Protein 4FLB (pdb70)

Secondary structure (DSSP, 8-state):
-HHHHHHHHHHHHHH--SSHHHHHHHHHHHHHTGGGHHHHHHHHHHHHHHS-HHHHHHHHHHHHHHHHHTTTTT-THHHHHHHTTHHHHHHTT-STTTHHHHHHHHHHHHHHTSS-HHHHHHHHHHHTS--

GO terms:
  GO:0097550 transcription preinitiation complex (C, IDA)
  GO:0005654 nucleoplasm (C, TAS)

Radius of gyration: 13.76 Å; Cα contacts (8 Å, |Δi|>4): 138; chains: 1; bounding box: 31×38×29 Å

Structure (mmCIF, N/CA/C/O backbone):
data_4FLB
#
_entry.id   4FLB
#
_cell.length_a   40.339
_cell.length_b   40.339
_cell.length_c   145.750
_cell.angle_alpha   90.000
_cell.angle_beta   90.000
_cell.angle_gamma   90.000
#
_symmetry.space_group_name_H-M   'P 43 21 2'
#
loop_
_entity.id
_entity.type
_entity.pdbx_description
1 polymer 'Regulation of nuclear pre-mRNA domain-containing protein 2'
2 non-polymer 'SULFATE ION'
3 non-polymer 'PRASEODYMIUM ION'
4 non-polymer 'UNKNOWN ATOM OR ION'
5 water water
#
loop_
_atom_site.group_PDB
_atom_site.id
_atom_site.type_symbol
_atom_site.label_atom_id
_atom_site.label_alt_id
_atom_site.label_comp_id
_atom_site.label_asym_id
_atom_site.label_entity_id
_atom_site.label_seq_id
_atom_site.pdbx_PDB_ins_code
_atom_site.Cartn_x
_atom_site.Cartn_y
_atom_site.Cartn_z
_atom_site.occupancy
_atom_site.B_iso_or_equiv
_atom_site.auth_seq_id
_atom_site.auth_comp_id
_atom_site.auth_asym_id
_atom_site.auth_atom_id
_atom_site.pdbx_PDB_model_num
ATOM 1 N N . SER A 1 2 ? 15.336 12.215 65.928 1.00 53.15 19 SER A N 1
ATOM 2 C CA . SER A 1 2 ? 15.227 13.689 66.099 1.00 49.86 19 SER A CA 1
ATOM 3 C C . SER A 1 2 ? 14.306 14.213 65.024 1.00 46.77 19 SER A C 1
ATOM 4 O O . SER A 1 2 ? 13.170 14.591 65.317 1.00 44.22 19 SER A O 1
ATOM 6 N N . ALA A 1 3 ? 14.790 14.211 63.778 1.00 43.20 20 ALA A N 1
ATOM 7 C CA . ALA A 1 3 ? 14.007 14.707 62.640 1.00 41.13 20 ALA A CA 1
ATOM 8 C C . ALA A 1 3 ? 12.597 14.063 62.606 1.00 37.00 20 ALA A C 1
ATOM 9 O O . ALA A 1 3 ? 11.578 14.770 62.449 1.00 33.41 20 ALA A O 1
ATOM 11 N N . GLY A 1 4 ? 12.566 12.728 62.780 1.00 35.80 21 GLY A N 1
ATOM 12 C CA . GLY A 1 4 ? 11.323 11.965 62.811 1.00 35.05 21 GLY A CA 1
ATOM 13 C C . GLY A 1 4 ? 10.481 12.212 64.056 1.00 32.78 21 GLY A C 1
ATOM 14 O O . GLY A 1 4 ? 9.267 12.363 63.966 1.00 29.06 21 GLY A O 1
ATOM 15 N N . ALA A 1 5 ? 11.129 12.257 65.219 1.00 33.12 22 ALA A N 1
ATOM 16 C CA . ALA A 1 5 ? 10.402 12.502 66.479 1.00 32.76 22 ALA A CA 1
ATOM 17 C C . ALA A 1 5 ? 9.803 13.903 66.477 1.00 29.68 22 ALA A C 1
ATOM 18 O O . ALA A 1 5 ? 8.647 14.144 66.842 1.00 26.41 22 ALA A O 1
ATOM 20 N N . LEU A 1 6 ? 10.591 14.849 66.019 1.00 29.60 23 LEU A N 1
ATOM 21 C CA . LEU A 1 6 ? 10.150 16.203 65.951 1.00 28.72 23 LEU A CA 1
ATOM 22 C C . LEU A 1 6 ? 9.010 16.372 64.930 1.00 25.38 23 LEU A C 1
ATOM 23 O O . LEU A 1 6 ? 8.033 17.048 65.236 1.00 24.93 23 LEU A O 1
ATOM 28 N N . GLU A 1 7 ? 9.128 15.743 63.756 1.00 24.85 24 GLU A N 1
ATOM 29 C CA . GLU A 1 7 ? 8.077 15.792 62.731 1.00 25.15 24 GLU A CA 1
ATOM 30 C C . GLU A 1 7 ? 6.773 15.259 63.319 1.00 22.88 24 GLU A C 1
ATOM 31 O O . GLU A 1 7 ? 5.733 15.884 63.146 1.00 20.02 24 GLU A O 1
ATOM 37 N N . SER A 1 8 ? 6.851 14.144 64.045 1.00 22.52 25 SER A N 1
ATOM 38 C CA . SER A 1 8 ? 5.631 13.524 64.620 1.00 22.75 25 SER A CA 1
ATOM 39 C C . SER A 1 8 ? 4.947 14.437 65.644 1.00 20.97 25 SER A C 1
ATOM 40 O O . SER A 1 8 ? 3.717 14.582 65.645 1.00 19.79 25 SER A O 1
ATOM 43 N N . SER A 1 9 ? 5.741 15.091 66.483 1.00 20.94 26 SER A N 1
ATOM 44 C CA . SER A 1 9 ? 5.179 16.056 67.446 1.00 20.22 26 SER A CA 1
ATOM 45 C C . SER A 1 9 ? 4.535 17.243 66.799 1.00 18.83 26 SER A C 1
ATOM 46 O O . SER A 1 9 ? 3.436 17.663 67.193 1.00 18.36 26 SER A O 1
ATOM 49 N N . LEU A 1 10 ? 5.209 17.799 65.785 1.00 17.94 27 LEU A N 1
ATOM 50 C CA . LEU A 1 10 ? 4.744 18.997 65.108 1.00 17.73 27 LEU A CA 1
ATOM 51 C C . LEU A 1 10 ? 3.478 18.721 64.322 1.00 17.86 27 LEU A C 1
ATOM 52 O O . LEU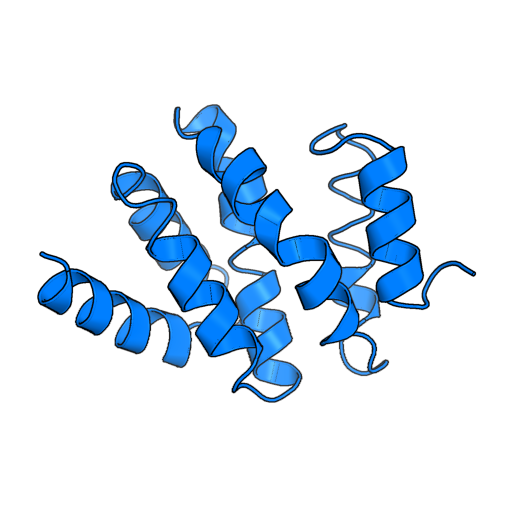 A 1 10 ? 2.568 19.525 64.304 1.00 16.14 27 LEU A O 1
ATOM 57 N N . ASP A 1 11 ? 3.402 17.550 63.704 1.00 20.09 28 ASP A N 1
ATOM 58 C CA . ASP A 1 11 ? 2.172 17.193 62.976 1.00 20.37 28 ASP A CA 1
ATOM 59 C C . ASP A 1 11 ? 0.979 17.114 63.907 1.00 20.60 28 ASP A C 1
ATOM 60 O O . ASP A 1 11 ? -0.101 17.667 63.607 1.00 22.13 28 ASP A O 1
ATOM 65 N N . ARG A 1 12 ? 1.178 16.440 65.030 1.00 20.74 29 ARG A N 1
ATOM 66 C CA . ARG A 1 12 ? 0.150 16.258 66.035 1.00 21.06 29 ARG A CA 1
ATOM 67 C C . ARG A 1 12 ? -0.266 17.637 66.572 1.00 19.65 29 ARG A C 1
ATOM 68 O O . ARG A 1 12 ? -1.445 17.939 66.617 1.00 20.06 29 ARG A O 1
ATOM 76 N N . LYS A 1 13 ? 0.700 18.467 66.927 1.00 17.95 30 LYS A N 1
ATOM 77 C CA . LYS A 1 13 ? 0.410 19.784 67.527 1.00 18.24 30 LYS A CA 1
ATOM 78 C C . LYS A 1 13 ? -0.184 20.800 66.538 1.00 16.88 30 LYS A C 1
ATOM 79 O O . LYS A 1 13 ? -1.129 21.580 66.885 1.00 16.67 30 LYS A O 1
ATOM 85 N N . PHE A 1 14 ? 0.336 20.840 65.309 1.00 15.79 31 PHE A N 1
ATOM 86 C CA . PHE A 1 14 ? -0.194 21.779 64.354 1.00 15.18 31 PHE A CA 1
ATOM 87 C C . PHE A 1 14 ? -1.558 21.392 63.777 1.00 16.60 31 PHE A C 1
ATOM 88 O O . PHE A 1 14 ? -2.267 22.264 63.314 1.00 17.05 31 PHE A O 1
ATOM 96 N N . GLN A 1 15 ? -1.889 20.102 63.742 1.00 17.60 32 GLN A N 1
ATOM 97 C CA . GLN A 1 15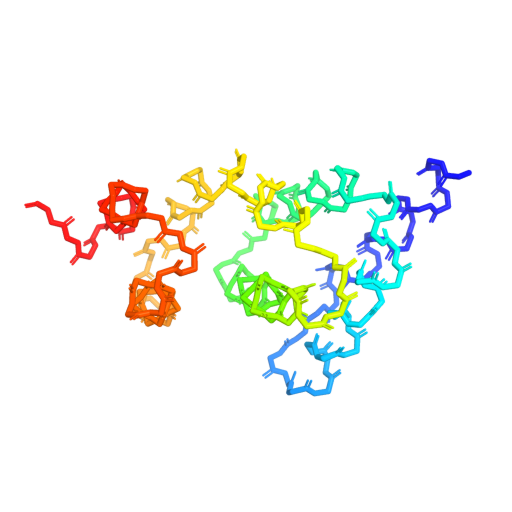 ? -3.203 19.628 63.337 1.00 20.66 32 GLN A CA 1
ATOM 98 C C . GLN A 1 15 ? -4.275 20.092 64.299 1.00 20.15 32 GLN A C 1
ATOM 99 O O . GLN A 1 15 ? -5.403 20.456 63.890 1.00 21.71 32 GLN A O 1
ATOM 105 N N . SER A 1 16 ? -3.895 20.110 65.575 1.00 18.96 33 SER A N 1
ATOM 106 C CA . SER A 1 16 ? -4.832 20.197 66.674 1.00 21.51 33 SER A CA 1
ATOM 107 C C . SER A 1 16 ? -4.978 21.579 67.304 1.00 18.01 33 SER A C 1
ATOM 108 O O . SER A 1 16 ? -5.895 21.756 68.092 1.00 17.26 33 SER A O 1
ATOM 111 N N . VAL A 1 17 ? -4.080 22.521 66.992 1.00 16.77 34 VAL A N 1
ATOM 112 C CA . VAL A 1 17 ? -4.164 23.863 67.596 1.00 15.73 34 VAL A CA 1
ATOM 113 C C . VAL A 1 17 ? -5.547 24.441 67.376 1.00 15.59 34 VAL A C 1
ATOM 114 O O . VAL A 1 17 ? -6.141 24.297 66.314 1.00 15.18 34 VAL A O 1
ATOM 118 N N . THR A 1 18 ? -6.101 25.052 68.425 1.00 16.24 35 THR A N 1
ATOM 119 C CA . THR A 1 18 ? -7.425 25.606 68.328 1.00 16.54 35 THR A CA 1
ATOM 120 C C . THR A 1 18 ? -7.381 27.105 68.697 1.00 15.87 35 THR A C 1
ATOM 121 O O . THR A 1 18 ? -6.334 27.712 68.707 1.00 16.08 35 THR A O 1
ATOM 125 N N . ASN A 1 19 ? -8.536 27.694 68.960 1.00 17.01 36 ASN A N 1
ATOM 126 C CA . ASN A 1 19 ? -8.608 29.129 69.172 1.00 17.00 36 ASN A CA 1
ATOM 127 C C . ASN A 1 19 ? -8.620 29.571 70.645 1.00 17.33 36 ASN A C 1
ATOM 128 O O . ASN A 1 19 ? -8.942 30.786 70.953 1.00 16.93 36 ASN A O 1
ATOM 133 N N . THR A 1 20 ? -8.282 28.639 71.551 1.00 15.70 37 THR A N 1
ATOM 134 C CA . THR A 1 20 ? -8.372 28.943 72.997 1.00 15.82 37 THR A CA 1
ATOM 135 C C . THR A 1 20 ? -7.031 29.503 73.413 1.00 14.94 37 THR A C 1
ATOM 136 O O . THR A 1 20 ? -5.992 29.114 72.842 1.00 14.35 37 THR A O 1
ATOM 140 N N . MET A 1 21 ? -7.027 30.388 74.414 1.00 16.26 38 MET A N 1
ATOM 141 C CA . MET A 1 21 ? -5.775 30.885 74.983 1.00 17.33 38 MET A CA 1
ATOM 142 C C . MET A 1 21 ? -4.877 29.710 75.453 1.00 16.30 38 MET A C 1
ATOM 143 O O . MET A 1 21 ? -3.662 29.753 75.254 1.00 15.25 38 MET A O 1
ATOM 148 N N . GLU A 1 22 ? -5.474 28.674 76.028 1.00 17.04 39 GLU A N 1
ATOM 149 C CA . GLU A 1 22 ? -4.693 27.549 76.577 1.00 18.27 39 GLU A CA 1
ATOM 150 C C . GLU A 1 22 ? -4.015 26.740 75.476 1.00 16.32 39 GLU A C 1
ATOM 151 O O . GLU A 1 22 ? -2.823 26.303 75.589 1.00 14.98 39 GLU A O 1
ATOM 157 N N . SER A 1 23 ? -4.760 26.544 74.383 1.00 15.37 40 SER A N 1
ATOM 158 C CA . SER A 1 23 ? -4.213 25.814 73.235 1.00 15.39 40 SER A CA 1
ATOM 159 C C . SER A 1 23 ? -3.042 26.562 72.650 1.00 14.52 40 SER A C 1
ATOM 160 O O . SER A 1 23 ? -1.967 26.012 72.485 1.00 13.81 40 SER A O 1
ATOM 163 N N . ILE A 1 24 ? -3.244 27.850 72.408 1.00 14.32 41 ILE A N 1
ATOM 164 C CA . ILE A 1 24 ? -2.254 28.674 71.791 1.00 14.57 41 ILE A CA 1
ATOM 165 C C . ILE A 1 24 ? -1.007 28.856 72.680 1.00 16.32 41 ILE A C 1
ATOM 166 O O . ILE A 1 24 ? 0.138 28.700 72.220 1.00 13.86 41 ILE A O 1
ATOM 171 N N . GLN A 1 25 ? -1.223 29.126 73.952 1.00 17.47 42 GLN A N 1
ATOM 172 C CA A GLN A 1 25 ? -0.114 29.424 74.803 0.50 19.51 42 GLN A CA 1
ATOM 173 C CA B GLN A 1 25 ? -0.126 29.377 74.917 0.50 18.62 42 GLN A CA 1
ATOM 174 C C . GLN A 1 25 ? 0.703 28.151 75.089 1.00 19.01 42 GLN A C 1
ATOM 175 O O . GLN A 1 25 ? 1.926 28.221 75.202 1.00 18.65 42 GLN A O 1
ATOM 186 N N . GLY A 1 26 ? 0.026 27.014 75.180 1.00 18.07 43 GLY A N 1
ATOM 187 C CA . GLY A 1 26 ? 0.684 25.735 75.430 1.00 19.13 43 GLY A CA 1
ATOM 188 C C . GLY A 1 26 ? 1.623 25.417 74.282 1.00 17.81 43 GLY A C 1
ATOM 189 O O . GLY A 1 26 ? 2.756 25.001 74.485 1.00 17.95 43 GLY A O 1
ATOM 190 N N . LEU A 1 27 ? 1.160 25.637 73.064 1.00 15.60 44 LEU A N 1
ATOM 191 C CA . LEU A 1 27 ? 1.927 25.251 71.910 1.00 15.76 44 LEU A CA 1
ATOM 192 C C . LEU A 1 27 ? 3.026 26.284 71.698 1.00 13.95 44 LEU A C 1
ATOM 193 O O . LEU A 1 27 ? 4.129 25.944 71.323 1.00 14.05 44 LEU A O 1
ATOM 198 N N . SER A 1 28 ? 2.714 27.547 71.961 1.00 12.85 45 SER A N 1
ATOM 199 C CA . SER A 1 28 ? 3.703 28.606 71.857 1.00 14.19 45 SER A CA 1
ATOM 200 C C . SER A 1 28 ? 4.879 28.331 72.800 1.00 14.19 45 SER A C 1
ATOM 201 O O . SER A 1 28 ? 6.069 28.415 72.425 1.00 13.93 45 SER A O 1
ATOM 204 N N . SER A 1 29 ? 4.573 27.989 74.031 1.00 16.28 46 SER A N 1
ATOM 205 C CA . SER A 1 29 ? 5.606 27.626 74.995 1.00 19.08 46 SER A CA 1
ATOM 206 C C . SER A 1 29 ? 6.464 26.447 74.565 1.00 18.76 46 SER A C 1
ATOM 207 O O . SER A 1 29 ? 7.688 26.464 74.729 1.00 18.43 46 SER A O 1
ATOM 210 N N . TRP A 1 30 ? 5.822 25.422 74.036 1.00 16.87 47 TRP A N 1
ATOM 211 C CA . TRP A 1 30 ? 6.554 24.261 73.505 1.00 16.90 47 TRP A CA 1
ATOM 212 C C . TRP A 1 30 ? 7.509 24.688 72.408 1.00 15.81 47 TRP A C 1
ATOM 213 O O . TRP A 1 30 ? 8.701 24.291 72.405 1.00 16.37 47 TRP A O 1
ATOM 224 N N . CYS A 1 31 ? 7.029 25.533 71.497 1.00 15.36 48 CYS A N 1
ATOM 225 C CA . CYS A 1 31 ? 7.870 26.010 70.389 1.00 15.56 48 CYS A CA 1
ATOM 226 C C . CYS A 1 31 ? 9.072 26.765 70.937 1.00 16.50 48 CYS A C 1
ATOM 227 O O . CYS A 1 31 ? 10.204 26.524 70.515 1.00 15.17 48 CYS A O 1
ATOM 230 N N . ILE A 1 32 ? 8.824 27.656 71.886 1.00 16.24 49 ILE A N 1
ATOM 231 C CA . ILE A 1 32 ? 9.905 28.446 72.454 1.00 18.38 49 ILE A CA 1
ATOM 232 C C . ILE A 1 32 ? 10.922 27.591 73.234 1.00 19.99 49 ILE A C 1
ATOM 233 O O . ILE A 1 32 ? 12.146 27.827 73.122 1.00 21.59 49 ILE A O 1
ATOM 238 N N . GLU A 1 33 ? 10.448 26.587 73.975 1.00 21.93 50 GLU A N 1
ATOM 239 C CA . GLU A 1 33 ? 11.317 25.575 74.604 1.00 25.08 50 GLU A CA 1
ATOM 240 C C . GLU A 1 33 ? 12.226 24.878 73.578 1.00 23.28 50 GLU A C 1
ATOM 241 O O . GLU A 1 33 ? 13.365 24.525 73.879 1.00 24.29 50 GLU A O 1
ATOM 251 N N . ASN A 1 34 ? 11.702 24.695 72.380 1.00 20.52 51 ASN A N 1
ATOM 252 C CA . ASN A 1 34 ? 12.387 23.998 71.307 1.00 22.03 51 ASN A CA 1
ATOM 253 C C . ASN A 1 34 ? 12.971 24.958 70.258 1.00 20.81 51 ASN A C 1
ATOM 254 O O . ASN A 1 34 ? 13.097 24.638 69.079 1.00 19.64 51 ASN A O 1
ATOM 259 N N . LYS A 1 35 ? 13.382 26.124 70.738 1.00 20.34 52 LYS A N 1
ATOM 260 C CA . LYS A 1 35 ? 13.998 27.122 69.862 1.00 19.29 52 LYS A CA 1
ATOM 261 C C . LYS A 1 35 ? 15.171 26.599 69.021 1.00 20.25 52 LYS A C 1
ATOM 262 O O . LYS A 1 35 ? 15.391 27.122 67.937 1.00 18.85 52 LYS A O 1
ATOM 268 N N . LYS A 1 36 ? 15.923 25.582 69.501 1.00 21.29 53 LYS A N 1
ATOM 269 C CA . LYS A 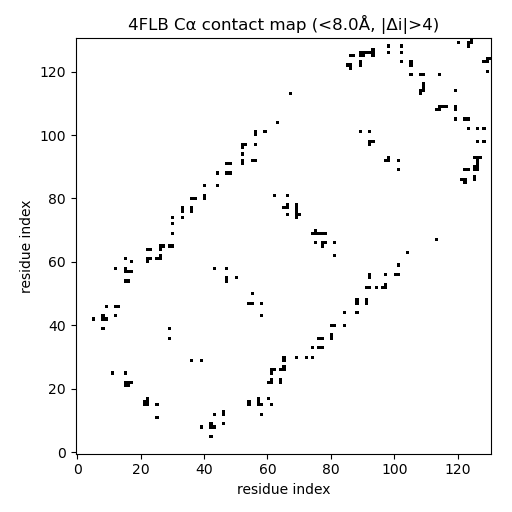1 36 ? 17.002 24.956 68.724 1.00 23.38 53 LYS A CA 1
ATOM 270 C C . LYS A 1 36 ? 16.548 24.518 67.342 1.00 22.37 53 LYS A C 1
ATOM 271 O O . LYS A 1 36 ? 17.342 24.501 66.389 1.00 21.60 53 LYS A O 1
ATOM 275 N N . HIS A 1 37 ? 15.280 24.127 67.261 1.00 20.35 54 HIS A N 1
ATOM 276 C CA . HIS A 1 37 ? 14.689 23.568 66.045 1.00 20.07 54 HIS A CA 1
ATOM 277 C C . HIS A 1 37 ? 13.821 24.552 65.347 1.00 17.61 54 HIS A C 1
ATOM 278 O O . HIS A 1 37 ? 12.902 24.168 64.643 1.00 16.08 54 HIS A O 1
ATOM 285 N N . HIS A 1 38 ? 14.082 25.845 65.536 1.00 16.52 55 HIS A N 1
ATOM 286 C CA A HIS A 1 38 ? 13.249 26.898 64.951 0.50 15.02 55 HIS A CA 1
ATOM 287 C CA B HIS A 1 38 ? 13.205 26.867 64.964 0.50 15.09 55 HIS A CA 1
ATOM 288 C C . HIS A 1 38 ? 12.969 26.694 63.485 1.00 15.02 55 HIS A C 1
ATOM 289 O O . HIS A 1 38 ? 11.851 26.905 63.029 1.00 14.18 55 HIS A O 1
ATOM 302 N N . SER A 1 39 ? 13.994 26.315 62.722 1.00 17.03 56 SER A N 1
ATOM 303 C CA A SER A 1 39 ? 13.798 26.251 61.284 0.50 17.81 56 SER A CA 1
ATOM 304 C CA B SER A 1 39 ? 13.855 26.182 61.261 0.50 18.29 56 SER A CA 1
ATOM 305 C C . SER A 1 39 ? 12.832 25.091 60.918 1.00 18.27 56 SER A C 1
ATOM 306 O O . SER A 1 39 ? 11.939 25.268 60.093 1.00 17.61 56 SER A O 1
ATOM 311 N N . THR A 1 40 ? 12.975 23.942 61.576 1.00 18.52 57 THR A N 1
ATOM 312 C CA . THR A 1 40 ? 12.052 22.816 61.389 1.00 18.33 57 THR A CA 1
ATOM 313 C C . THR A 1 40 ? 10.634 23.148 61.831 1.00 16.44 57 THR A C 1
ATOM 314 O O . THR A 1 40 ? 9.658 22.741 61.197 1.00 16.64 57 THR A O 1
ATOM 318 N N . ILE A 1 41 ? 10.516 23.883 62.938 1.00 15.37 58 ILE A N 1
ATOM 319 C CA . ILE A 1 41 ? 9.214 24.299 63.434 1.00 14.27 58 ILE A CA 1
ATOM 320 C C . ILE A 1 41 ? 8.479 25.161 62.423 1.00 13.61 58 ILE A C 1
ATOM 321 O O . ILE A 1 41 ? 7.340 24.880 62.092 1.00 12.33 58 ILE A O 1
ATOM 326 N N . VAL A 1 42 ? 9.142 26.188 61.893 1.00 13.86 59 VAL A N 1
ATOM 327 C CA . VAL A 1 42 ? 8.531 27.048 60.913 1.00 13.83 59 VAL A CA 1
ATOM 328 C C . VAL A 1 42 ? 8.187 26.315 59.571 1.00 14.36 59 VAL A C 1
ATOM 329 O O . VAL A 1 42 ? 7.114 26.574 58.972 1.00 14.23 59 VAL A O 1
ATOM 333 N N . TYR A 1 43 ? 9.062 25.391 59.143 1.00 15.04 60 TYR A N 1
ATOM 334 C CA . TYR A 1 43 ? 8.863 24.571 57.974 1.00 16.90 60 TYR A CA 1
ATOM 335 C C . TYR A 1 43 ? 7.542 23.782 58.130 1.00 16.26 60 TYR A C 1
ATOM 336 O O . TYR A 1 43 ? 6.685 23.865 57.276 1.00 17.05 60 TYR A O 1
ATOM 345 N N . HIS A 1 44 ? 7.355 23.099 59.256 1.00 15.21 61 HIS A N 1
ATOM 346 C CA . HIS A 1 44 ? 6.116 22.336 59.465 1.00 14.99 61 HIS A CA 1
ATOM 347 C C . HIS A 1 44 ? 4.892 23.213 59.691 1.00 13.63 61 HIS A C 1
ATOM 348 O O . HIS A 1 44 ? 3.781 22.856 59.309 1.00 13.67 61 HIS A O 1
ATOM 355 N N . TRP A 1 45 ? 5.072 24.369 60.327 1.00 13.19 62 TRP A N 1
ATOM 356 C CA . TRP A 1 45 ? 3.988 25.324 60.500 1.00 12.39 62 TRP A CA 1
ATOM 357 C C . TRP A 1 45 ? 3.454 25.692 59.127 1.00 12.77 62 TRP A C 1
ATOM 358 O O . TRP A 1 45 ? 2.244 25.652 58.881 1.00 12.63 62 TRP A O 1
ATOM 369 N N . MET A 1 46 ? 4.360 26.071 58.227 1.00 13.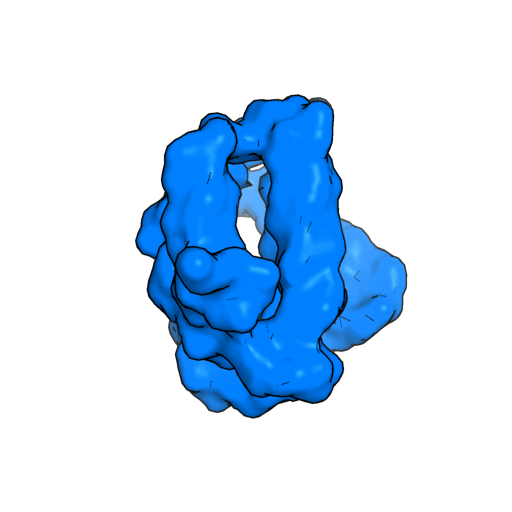32 63 MET A N 1
ATOM 370 C CA . MET A 1 46 ? 3.967 26.456 56.853 1.00 14.16 63 MET A CA 1
ATOM 371 C C . MET A 1 46 ? 3.324 25.300 56.049 1.00 14.33 63 MET A C 1
ATOM 372 O O . MET A 1 46 ? 2.380 25.507 55.300 1.00 14.22 63 MET A O 1
ATOM 377 N N . LYS A 1 47 ? 3.856 24.095 56.190 1.00 15.11 64 LYS A N 1
ATOM 378 C CA . LYS A 1 47 ? 3.285 22.907 55.564 1.00 17.11 64 LYS A CA 1
ATOM 379 C C . LYS A 1 47 ? 1.782 22.786 55.966 1.00 15.35 64 LYS A C 1
ATOM 380 O O . LYS A 1 47 ? 0.855 22.592 55.125 1.00 15.23 64 LYS A O 1
ATOM 386 N N . TRP A 1 48 ? 1.558 22.899 57.247 1.00 14.18 65 TRP A N 1
ATOM 387 C CA . TRP A 1 48 ? 0.180 22.843 57.806 1.00 14.43 65 TRP A CA 1
ATOM 388 C C . TRP A 1 48 ? -0.696 23.994 57.399 1.00 14.03 65 TRP A C 1
ATOM 389 O O . TRP A 1 48 ? -1.901 23.812 57.148 1.00 15.08 65 TRP A O 1
ATOM 400 N N . LEU A 1 49 ? -0.120 25.181 57.308 1.00 13.51 66 LEU A N 1
ATOM 401 C CA . LEU A 1 49 ? -0.871 26.330 56.826 1.00 13.49 66 LEU A CA 1
ATOM 402 C C . LEU A 1 49 ? -1.340 26.066 55.385 1.00 14.50 66 LEU A C 1
ATOM 403 O O . LEU A 1 49 ? -2.525 26.184 55.077 1.00 14.63 66 LEU A O 1
ATOM 408 N N . ARG A 1 50 ? -0.435 25.636 54.509 1.00 14.98 67 ARG A N 1
ATOM 409 C CA . ARG A 1 50 ? -0.827 25.356 53.114 1.00 16.86 67 ARG A CA 1
ATOM 410 C C . ARG A 1 50 ? -1.945 24.293 53.020 1.00 17.84 67 ARG A C 1
ATOM 411 O O . ARG A 1 50 ? -2.902 24.441 52.244 1.00 18.26 67 ARG A O 1
ATOM 419 N N . ARG A 1 51 ? -1.828 23.207 53.796 1.00 17.67 68 ARG A N 1
ATOM 420 C CA A ARG A 1 51 ? -2.818 22.146 53.648 0.70 19.66 68 ARG A CA 1
ATOM 421 C CA B ARG A 1 51 ? -2.764 22.082 53.781 0.30 18.72 68 ARG A CA 1
ATOM 422 C C . ARG A 1 51 ? -4.153 22.386 54.339 1.00 18.53 68 ARG A C 1
ATOM 423 O O . ARG A 1 51 ? -5.093 21.648 54.058 1.00 19.00 68 ARG A O 1
ATOM 438 N N . SER A 1 52 ? -4.246 23.440 55.149 1.00 17.13 69 SER A N 1
ATOM 439 C CA . SER A 1 52 ? -5.450 23.702 55.957 1.00 17.51 69 SER A CA 1
ATOM 440 C C . SER A 1 52 ? -6.423 24.624 55.244 1.00 18.11 69 SER A C 1
ATOM 441 O O . SER A 1 52 ? -6.049 25.381 54.333 1.00 17.34 69 SER A O 1
ATOM 444 N N . ALA A 1 53 ? -7.682 24.547 55.671 1.00 19.02 70 ALA A N 1
ATOM 445 C CA . ALA A 1 53 ? -8.725 25.476 55.261 1.00 20.39 70 ALA A CA 1
ATOM 446 C C . ALA A 1 53 ? -8.664 26.757 56.110 1.00 19.03 70 ALA A C 1
ATOM 447 O O . ALA A 1 53 ? -7.891 26.830 57.060 1.00 17.41 70 ALA A O 1
ATOM 449 N N . TYR A 1 54 ? -9.481 27.758 55.773 1.00 19.61 71 TYR A N 1
ATOM 450 C CA . TYR A 1 54 ? -9.301 29.077 56.354 1.00 19.60 71 TYR A CA 1
ATOM 451 C C . TYR A 1 54 ? -9.417 29.081 57.895 1.00 17.18 71 TYR A C 1
ATOM 452 O O . TYR A 1 54 ? -8.600 29.675 58.571 1.00 15.58 71 TYR A O 1
ATOM 461 N N . PRO A 1 55 ? -10.400 28.360 58.455 1.00 17.84 72 PRO A N 1
ATOM 462 C CA . PRO A 1 55 ? -10.525 28.488 59.923 1.00 16.86 72 PRO A CA 1
ATOM 463 C C . PRO A 1 55 ? -9.294 28.017 60.659 1.00 15.54 72 PRO A C 1
ATOM 464 O O . PRO A 1 55 ? -8.807 28.667 61.583 1.00 14.69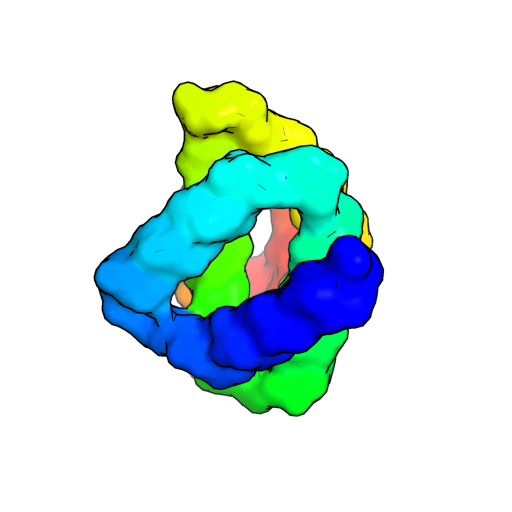 72 PRO A O 1
ATOM 468 N N . HIS A 1 56 ? -8.749 26.893 60.235 1.00 15.34 73 HIS A N 1
ATOM 469 C CA . HIS A 1 56 ? -7.559 26.371 60.888 1.00 14.13 73 HIS A CA 1
ATOM 470 C C . HIS A 1 56 ? -6.339 27.160 60.542 1.00 12.79 73 HIS A C 1
ATOM 471 O O . HIS A 1 56 ? -5.423 27.320 61.399 1.00 11.38 73 HIS A O 1
ATOM 478 N N . ARG A 1 57 ? -6.292 27.757 59.344 1.00 12.76 74 ARG A N 1
ATOM 479 C CA . ARG A 1 57 ? -5.205 28.711 59.039 1.00 12.35 74 ARG A CA 1
ATOM 480 C C . ARG A 1 57 ? -5.140 29.904 60.016 1.00 11.98 74 ARG A C 1
ATOM 481 O O . ARG A 1 57 ? -4.045 30.321 60.455 1.00 10.97 74 ARG A O 1
ATOM 489 N N . LEU A 1 58 ? -6.312 30.420 60.360 1.00 13.00 75 LEU A N 1
ATOM 490 C CA . LEU A 1 58 ? -6.387 31.493 61.353 1.00 13.37 75 LEU A CA 1
ATOM 491 C C . LEU A 1 58 ? -5.793 31.050 62.698 1.00 12.04 75 LEU A C 1
ATOM 492 O O . LEU A 1 58 ? -5.024 31.800 63.277 1.00 11.14 75 LEU A O 1
ATOM 497 N N . ASN A 1 59 ? -6.134 29.841 63.177 1.00 12.59 76 ASN A N 1
ATOM 498 C CA . ASN A 1 59 ? -5.579 29.346 64.461 1.00 12.54 76 ASN A CA 1
ATOM 499 C C . ASN A 1 59 ? -4.059 29.166 64.386 1.00 11.83 76 ASN A C 1
ATOM 500 O O . ASN A 1 59 ? -3.337 29.461 65.324 1.00 11.56 76 ASN A O 1
ATOM 505 N N . LEU A 1 60 ? -3.564 28.756 63.232 1.00 11.87 77 LEU A N 1
ATOM 506 C CA . LEU A 1 60 ? -2.157 28.695 63.070 1.00 11.00 77 LEU A CA 1
ATOM 507 C C . LEU A 1 60 ? -1.530 30.096 63.079 1.00 10.74 77 LEU A C 1
ATOM 508 O O . LEU A 1 60 ? -0.429 30.253 63.565 1.00 9.62 77 LEU A O 1
ATOM 513 N N . PHE A 1 61 ? -2.208 31.098 62.547 1.00 12.06 78 PHE A N 1
ATOM 514 C CA . PHE A 1 61 ? -1.713 32.491 62.629 1.00 12.38 78 PHE A CA 1
ATOM 515 C C . PHE A 1 61 ? -1.751 32.983 64.074 1.00 11.98 78 PHE A C 1
ATOM 516 O O . PHE A 1 61 ? -0.866 33.735 64.507 1.00 11.61 78 PHE A O 1
ATOM 524 N N . TYR A 1 62 ? -2.747 32.560 64.848 1.00 11.03 79 TYR A N 1
ATOM 525 C CA . TYR A 1 62 ? -2.745 32.943 66.274 1.00 12.62 79 TYR A CA 1
ATOM 526 C C . TYR A 1 62 ? -1.523 32.359 66.967 1.00 10.96 79 TYR A C 1
ATOM 527 O O . TYR A 1 62 ? -0.903 33.024 67.809 1.00 11.99 79 TYR A O 1
ATOM 536 N N . LEU A 1 63 ? -1.176 31.129 66.639 1.00 10.99 80 LEU A N 1
ATOM 537 C CA A LEU A 1 63 ? -0.009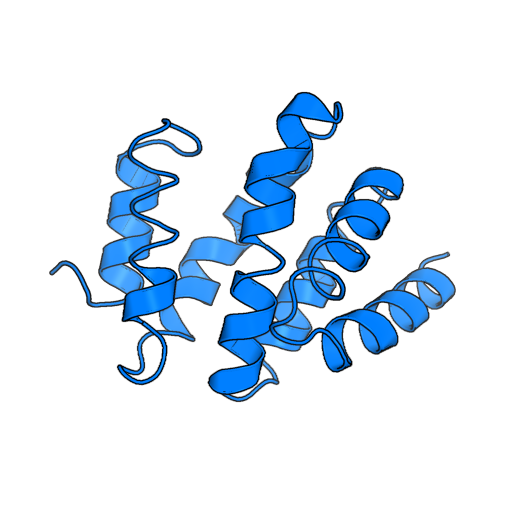 30.495 67.244 0.50 11.14 80 LEU A CA 1
ATOM 538 C CA B LEU A 1 63 ? -0.002 30.477 67.235 0.50 10.91 80 LEU A CA 1
ATOM 539 C C . LEU A 1 63 ? 1.257 31.247 66.846 1.00 10.71 80 LEU A C 1
ATOM 540 O O . LEU A 1 63 ? 2.120 31.526 67.693 1.00 11.99 80 LEU A O 1
ATOM 549 N N . ALA A 1 64 ? 1.368 31.580 65.548 1.00 10.18 81 ALA A N 1
ATOM 550 C CA . ALA A 1 64 ? 2.508 32.316 65.062 1.00 10.39 81 ALA A CA 1
ATOM 551 C C . ALA A 1 64 ? 2.630 33.664 65.773 1.00 9.66 81 ALA A C 1
ATOM 552 O O . ALA A 1 64 ? 3.735 34.052 66.176 1.00 9.92 81 ALA A O 1
ATOM 554 N N . ASN A 1 65 ? 1.515 34.372 65.943 1.00 9.80 82 ASN A N 1
ATOM 555 C CA . ASN A 1 65 ? 1.544 35.664 66.601 1.00 10.17 82 ASN A CA 1
ATOM 556 C C . ASN A 1 65 ? 2.064 35.481 68.054 1.00 10.72 82 ASN A C 1
ATOM 557 O O . ASN A 1 65 ? 2.871 36.249 68.566 1.00 9.98 82 ASN A O 1
ATOM 562 N N . ASP A 1 66 ? 1.571 34.469 68.726 1.00 10.95 83 ASP A N 1
ATOM 563 C CA . ASP A 1 66 ? 1.947 34.280 70.120 1.00 11.70 83 ASP A CA 1
ATOM 564 C C . ASP A 1 66 ? 3.428 33.988 70.256 1.00 11.02 83 ASP A C 1
ATOM 565 O O . ASP A 1 66 ? 4.069 34.580 71.117 1.00 11.61 83 ASP A O 1
ATOM 570 N N . VAL A 1 67 ? 3.948 33.114 69.411 1.00 10.94 84 VAL A N 1
ATOM 571 C CA . VAL A 1 67 ? 5.407 32.847 69.338 1.00 11.39 84 VAL A CA 1
ATOM 572 C C . VAL A 1 67 ? 6.206 34.119 69.015 1.00 11.12 84 VAL A C 1
ATOM 573 O O . VAL A 1 67 ? 7.138 34.447 69.726 1.00 11.28 84 VAL A O 1
ATOM 577 N N . ILE A 1 68 ? 5.854 34.781 67.930 1.00 10.94 85 ILE A N 1
ATOM 578 C CA . ILE A 1 68 ? 6.537 36.004 67.491 1.00 11.48 85 ILE A CA 1
ATOM 579 C C . ILE A 1 68 ? 6.535 37.054 68.596 1.00 12.51 85 ILE A C 1
ATOM 580 O O . ILE A 1 68 ? 7.572 37.676 68.900 1.00 12.65 85 ILE A O 1
ATOM 585 N N . GLN A 1 69 ? 5.401 37.227 69.259 1.00 12.05 86 GLN A N 1
ATOM 586 C CA . GLN A 1 69 ? 5.363 38.227 70.350 1.00 13.14 86 GLN A CA 1
ATOM 587 C C . GLN A 1 69 ? 6.234 37.837 71.531 1.00 13.88 86 GLN A C 1
ATOM 588 O O . GLN A 1 69 ? 7.040 38.632 71.989 1.00 15.62 86 GLN A O 1
ATOM 594 N N . ASN A 1 70 ? 6.119 36.595 71.988 1.00 12.76 87 ASN A N 1
ATOM 595 C CA . ASN A 1 70 ? 6.707 36.199 73.279 1.00 12.81 87 ASN A CA 1
ATOM 596 C C . ASN A 1 70 ? 8.150 35.705 73.185 1.00 12.75 87 ASN A C 1
ATOM 597 O O . ASN A 1 70 ? 8.805 35.527 74.181 1.00 12.76 87 ASN A O 1
ATOM 602 N N . CYS A 1 71 ? 8.607 35.412 71.975 1.00 12.96 88 CYS A N 1
ATOM 603 C CA . CYS A 1 71 ? 9.947 34.802 71.830 1.00 13.48 88 CYS A CA 1
ATOM 604 C C . CYS A 1 71 ? 11.065 35.767 72.263 1.00 14.36 88 CYS A C 1
ATOM 605 O O . CYS A 1 71 ? 12.109 35.336 72.698 1.00 14.45 88 CYS A O 1
ATOM 608 N N . LYS A 1 72 ? 10.812 37.060 72.226 1.00 14.43 89 LYS A N 1
ATOM 609 C CA . LYS A 1 72 ? 11.812 38.013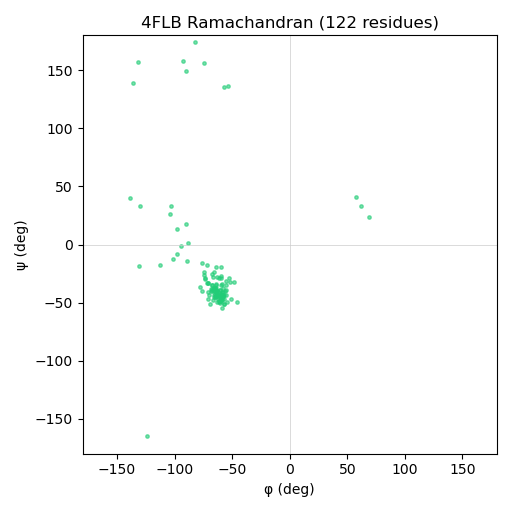 72.613 1.00 15.63 89 LYS A CA 1
ATOM 610 C C . LYS A 1 72 ? 12.097 37.961 74.132 1.00 16.38 89 LYS A C 1
ATOM 611 O O . LYS A 1 72 ? 13.236 37.848 74.555 1.00 15.51 89 LYS A O 1
ATOM 617 N N . ARG A 1 73 ? 11.059 38.031 74.955 1.00 16.48 90 ARG A N 1
ATOM 618 C CA . ARG A 1 73 ? 11.264 37.982 76.386 1.00 18.45 90 ARG A CA 1
ATOM 619 C C . ARG A 1 73 ? 11.779 36.620 76.863 1.00 18.47 90 ARG A C 1
ATOM 620 O O . ARG A 1 73 ? 12.453 36.537 77.867 1.00 18.83 90 ARG A O 1
ATOM 628 N N . LYS A 1 74 ? 11.486 35.590 76.091 1.00 17.31 91 LYS A N 1
ATOM 629 C CA . LYS A 1 74 ? 11.922 34.210 76.346 1.00 18.10 91 LYS A CA 1
ATOM 630 C C . LYS A 1 74 ? 13.264 33.836 75.707 1.00 18.90 91 LYS A C 1
ATOM 631 O O . LYS A 1 74 ? 13.579 32.654 75.618 1.00 19.01 91 LYS A O 1
ATOM 637 N N . ASN A 1 75 ? 14.053 34.842 75.325 1.00 18.96 92 ASN A N 1
ATOM 638 C CA . ASN A 1 75 ? 15.399 34.622 74.798 1.00 20.60 92 ASN A CA 1
ATOM 639 C C . ASN A 1 75 ? 15.385 33.707 73.573 1.00 18.55 92 ASN A C 1
ATOM 640 O O . ASN A 1 75 ? 16.253 32.851 73.432 1.00 19.55 92 ASN A O 1
ATOM 645 N N . ALA A 1 76 ? 14.407 33.900 72.689 1.00 16.66 93 ALA A N 1
ATOM 646 C CA . ALA A 1 76 ? 14.264 33.064 71.508 1.00 16.22 93 ALA A CA 1
ATOM 647 C C . ALA A 1 76 ? 13.903 33.929 70.298 1.00 15.72 93 ALA A C 1
ATOM 648 O O . ALA A 1 76 ? 13.119 33.543 69.490 1.00 14.93 93 ALA A O 1
ATOM 650 N N . ILE A 1 77 ? 14.537 35.104 70.199 1.00 16.71 94 ILE A N 1
ATOM 651 C CA . ILE A 1 77 ? 14.148 36.110 69.207 1.00 16.43 94 ILE A CA 1
ATOM 652 C C . ILE A 1 77 ? 14.377 35.578 67.767 1.00 15.97 94 ILE A C 1
ATOM 653 O O . ILE A 1 77 ? 13.753 36.090 66.822 1.00 15.11 94 ILE A O 1
ATOM 660 N N . ILE A 1 78 ? 15.209 34.541 67.613 1.00 17.21 95 ILE A N 1
ATOM 661 C CA . ILE A 1 78 ? 15.405 33.876 66.295 1.00 18.25 95 ILE A CA 1
ATOM 662 C C . ILE A 1 78 ? 14.093 33.541 65.596 1.00 15.56 95 ILE A C 1
ATOM 663 O O . ILE A 1 78 ? 14.042 33.525 64.345 1.00 16.18 95 ILE A O 1
ATOM 668 N N . PHE A 1 79 ? 13.028 33.222 66.351 1.00 14.05 96 PHE A N 1
ATOM 669 C CA . PHE A 1 79 ? 11.723 32.913 65.700 1.00 13.23 96 PHE A CA 1
ATOM 670 C C . PHE A 1 79 ? 11.174 34.045 64.835 1.00 12.96 96 PHE A C 1
ATOM 671 O O . PHE A 1 79 ? 10.522 33.783 63.820 1.00 14.04 96 PHE A O 1
ATOM 679 N N . ARG A 1 80 ? 11.425 35.303 65.228 1.00 12.72 97 ARG A N 1
ATOM 680 C CA . ARG A 1 80 ? 11.005 36.435 64.380 1.00 12.89 97 ARG A CA 1
ATOM 681 C C . ARG A 1 80 ? 11.623 36.396 62.978 1.00 14.25 97 ARG A C 1
ATOM 682 O O . ARG A 1 80 ? 10.902 36.538 61.957 1.00 14.51 97 ARG A O 1
ATOM 690 N N . GLU A 1 81 ? 12.936 36.179 62.916 1.00 17.54 98 GLU A N 1
ATOM 691 C CA . GLU A 1 81 ? 13.613 36.004 61.633 1.00 19.41 98 GLU A CA 1
ATOM 692 C C . GLU A 1 81 ? 13.111 34.734 60.898 1.00 17.75 98 GLU A C 1
ATOM 693 O O . GLU A 1 81 ? 12.922 34.747 59.657 1.00 17.76 98 GLU A O 1
ATOM 699 N N . SER A 1 82 ? 12.966 33.629 61.627 1.00 17.40 99 SER A N 1
ATOM 700 C CA . SER A 1 82 ? 12.516 32.377 60.998 1.00 18.00 99 SER A CA 1
ATOM 701 C C . SER A 1 82 ? 11.140 32.531 60.377 1.00 16.04 99 SER A C 1
ATOM 702 O O . SER A 1 82 ? 10.948 32.130 59.230 1.00 17.65 99 SER A O 1
ATOM 705 N N . PHE A 1 83 ? 10.173 33.086 61.117 1.00 14.20 100 PHE A N 1
ATOM 706 C CA . PHE A 1 83 ? 8.824 33.310 60.561 1.00 14.07 100 PHE A CA 1
ATOM 707 C C . PHE A 1 83 ? 8.809 34.300 59.386 1.00 15.56 100 PHE A C 1
ATOM 708 O O . PHE A 1 83 ? 7.953 34.211 58.516 1.00 15.69 100 PHE A O 1
ATOM 716 N N . ALA A 1 84 ? 9.752 35.227 59.343 1.00 15.66 101 ALA A N 1
ATOM 717 C CA . ALA A 1 84 ? 9.798 36.199 58.227 1.00 17.58 101 ALA A CA 1
ATOM 718 C C . ALA A 1 84 ? 10.006 35.493 56.875 1.00 19.83 101 ALA A C 1
ATOM 719 O O . ALA A 1 84 ? 9.499 35.964 55.873 1.00 21.95 101 ALA A O 1
ATOM 721 N N . ASP A 1 85 ? 10.680 34.333 56.885 1.00 21.29 102 ASP A N 1
ATOM 722 C CA . ASP A 1 85 ? 10.822 33.448 55.699 1.00 23.76 102 ASP A CA 1
ATOM 723 C C . ASP A 1 85 ? 9.494 33.022 55.070 1.00 22.42 102 ASP A C 1
ATOM 724 O O . ASP A 1 85 ? 9.430 32.801 53.861 1.00 24.91 102 ASP A O 1
ATOM 729 N N . VAL A 1 86 ? 8.448 32.880 55.865 1.00 18.75 103 VAL A N 1
ATOM 730 C CA . VAL A 1 86 ? 7.181 32.330 55.359 1.00 18.33 103 VAL A CA 1
ATOM 731 C C . VAL A 1 86 ? 6.045 33.342 55.341 1.00 17.89 103 VAL A C 1
ATOM 732 O O . VAL A 1 86 ? 5.009 33.114 54.693 1.00 17.09 103 VAL A O 1
ATOM 736 N N . LEU A 1 87 ? 6.188 34.432 56.081 1.00 16.87 104 LEU A N 1
ATOM 737 C CA . LEU A 1 87 ? 5.028 35.340 56.260 1.00 16.82 104 LEU A CA 1
ATOM 738 C C . LEU A 1 87 ? 4.439 35.933 54.982 1.00 16.93 104 LEU A C 1
ATOM 739 O O . LEU A 1 87 ? 3.210 36.032 54.880 1.00 17.19 104 LEU A O 1
ATOM 744 N N . PRO A 1 88 ? 5.277 36.344 54.017 1.00 19.27 105 PRO A N 1
ATOM 745 C CA . PRO A 1 88 ? 4.695 36.868 52.763 1.00 21.57 105 PRO A CA 1
ATOM 746 C C . PRO A 1 88 ? 3.820 35.828 52.045 1.00 21.92 105 PRO A C 1
ATOM 747 O O . PRO A 1 88 ? 2.692 36.142 51.633 1.00 23.50 105 PRO A O 1
ATOM 751 N N . GLU A 1 89 ? 4.304 34.600 51.926 1.00 21.76 106 GLU A N 1
ATOM 752 C CA . GLU A 1 89 ? 3.485 33.563 51.295 1.00 21.99 106 GLU A CA 1
ATOM 753 C C . GLU A 1 89 ? 2.238 33.275 52.124 1.00 19.45 106 GLU A C 1
ATOM 754 O O . GLU A 1 89 ? 1.150 33.106 51.576 1.00 18.78 106 GLU A O 1
ATOM 760 N N . ALA A 1 90 ? 2.441 33.157 53.432 1.00 16.76 107 ALA A N 1
ATOM 761 C CA . ALA A 1 90 ? 1.368 32.853 54.361 1.00 15.44 107 ALA A CA 1
ATOM 762 C C . ALA A 1 90 ? 0.252 33.891 54.369 1.00 16.25 107 ALA A C 1
ATOM 763 O O . ALA A 1 90 ? -0.937 33.520 54.430 1.00 14.85 107 ALA A O 1
ATOM 765 N N . ALA A 1 91 ? 0.608 35.156 54.271 1.00 15.52 108 ALA A N 1
ATOM 766 C CA . ALA A 1 91 ? -0.396 36.246 54.257 1.00 17.12 108 ALA A CA 1
ATOM 767 C C . ALA A 1 91 ? -1.412 36.086 53.114 1.00 19.89 108 ALA A C 1
ATOM 768 O O . ALA A 1 91 ? -2.615 36.408 53.236 1.00 20.41 108 ALA A O 1
ATOM 770 N N . ALA A 1 92 ? -0.915 35.618 51.974 1.00 20.63 109 ALA A N 1
ATOM 771 C CA . ALA A 1 92 ? -1.752 35.439 50.815 1.00 22.60 109 ALA A CA 1
ATOM 772 C C . ALA A 1 92 ? -2.734 34.252 50.936 1.00 22.60 109 ALA A C 1
ATOM 773 O O . ALA A 1 92 ? -3.719 34.181 50.197 1.00 24.68 109 ALA A O 1
ATOM 775 N N . LEU A 1 93 ? -2.480 33.347 51.855 1.00 20.56 110 LEU A N 1
ATOM 776 C CA . LEU A 1 93 ? -3.347 32.208 52.087 1.00 21.72 110 LEU A CA 1
ATOM 777 C C . LEU A 1 93 ? -4.450 32.510 53.098 1.00 21.37 110 LEU A C 1
ATOM 778 O O . LEU A 1 93 ? -5.232 31.614 53.445 1.00 20.26 110 LEU A O 1
ATOM 783 N N . VAL A 1 94 ? -4.489 33.752 53.592 1.00 21.27 111 VAL A N 1
ATOM 784 C CA . VAL A 1 94 ? -5.525 34.157 54.585 1.00 21.37 111 VAL A CA 1
ATOM 785 C C . VAL A 1 94 ? -6.202 35.454 54.137 1.00 23.06 111 VAL A C 1
ATOM 786 O O . VAL A 1 94 ? -6.645 36.258 54.953 1.00 23.37 111 VAL A O 1
ATOM 790 N N . LYS A 1 95 ? -6.324 35.612 52.833 1.00 26.21 112 LYS A N 1
ATOM 791 C CA . LYS A 1 95 ? -6.987 36.792 52.257 1.00 28.48 112 LYS A CA 1
ATOM 792 C C . LYS A 1 95 ? -8.504 36.775 52.391 1.00 28.44 112 LYS A C 1
ATOM 793 O O . LYS A 1 95 ? -9.146 37.842 52.296 1.00 29.03 112 LYS A O 1
ATOM 799 N N . ASP A 1 96 ? -9.101 35.589 52.528 1.00 27.18 113 ASP A N 1
ATOM 800 C CA . ASP A 1 96 ? -10.547 35.473 52.565 1.00 29.11 113 ASP A CA 1
ATOM 801 C C . ASP A 1 96 ? -11.107 36.327 53.697 1.00 28.19 113 ASP A C 1
ATOM 802 O O . ASP A 1 96 ? -10.560 36.290 54.817 1.00 24.52 113 ASP A O 1
ATOM 807 N N . PRO A 1 97 ? -12.194 37.074 53.424 1.00 30.08 114 PRO A N 1
ATOM 808 C CA . PRO A 1 97 ? -12.753 37.964 54.458 1.00 31.13 114 PRO A CA 1
ATOM 809 C C . PRO A 1 97 ? -13.212 37.278 55.747 1.00 30.26 114 PRO A C 1
ATOM 810 O O . PRO A 1 97 ? -13.319 37.942 56.771 1.00 29.95 114 PRO A O 1
ATOM 814 N N . SER A 1 98 ? -13.441 35.968 55.710 1.00 30.31 115 SER A N 1
ATOM 815 C CA . SER A 1 98 ? -13.778 35.221 56.929 1.00 28.85 115 SER A CA 1
ATOM 816 C C . SER A 1 98 ? -12.675 35.302 58.002 1.00 27.41 115 SER A C 1
ATOM 817 O O . SER A 1 98 ? -12.955 35.238 59.199 1.00 26.03 115 SER A O 1
ATOM 820 N N . VAL A 1 99 ? -11.421 35.499 57.576 1.00 24.34 116 VAL A N 1
ATOM 821 C CA . VAL A 1 99 ? -10.286 35.564 58.478 1.00 21.21 116 VAL A CA 1
ATOM 822 C C . VAL A 1 99 ? -9.309 36.752 58.319 1.00 21.21 116 VAL A C 1
ATOM 823 O O . VA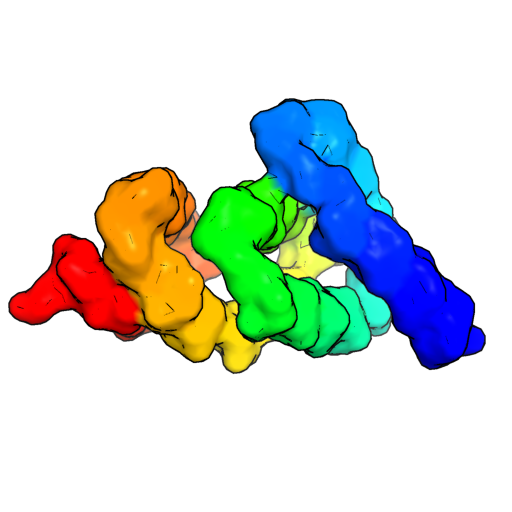L A 1 99 ? -8.516 37.013 59.244 1.00 18.21 116 VAL A O 1
ATOM 827 N N . SER A 1 100 ? -9.314 37.433 57.161 1.00 21.98 117 SER A N 1
ATOM 828 C CA . SER A 1 100 ? -8.288 38.477 56.893 1.00 21.23 117 SER A CA 1
ATOM 829 C C . SER A 1 100 ? -8.317 39.603 57.909 1.00 20.22 117 SER A C 1
ATOM 830 O O . SER A 1 100 ? -7.305 40.182 58.147 1.00 20.93 117 SER A O 1
ATOM 833 N N . LYS A 1 101 ? -9.452 39.910 58.515 1.00 21.29 118 LYS A N 1
ATOM 834 C CA . LYS A 1 101 ? -9.475 41.055 59.454 1.00 21.97 118 LYS A CA 1
ATOM 835 C C . LYS A 1 101 ? -8.742 40.730 60.731 1.00 20.37 118 LYS A C 1
ATOM 836 O O . LYS A 1 101 ? -8.142 41.591 61.348 1.00 19.70 118 LYS A O 1
ATOM 842 N N . SER A 1 102 ? -8.801 39.464 61.133 1.00 19.46 119 SER A N 1
ATOM 843 C CA . SER A 1 102 ? -8.078 39.033 62.312 1.00 18.18 119 SER A CA 1
ATOM 844 C C . SER A 1 102 ? -6.594 39.003 62.042 1.00 17.62 119 SER A C 1
ATOM 845 O O . SER A 1 102 ? -5.781 39.299 62.941 1.00 17.01 119 SER A O 1
ATOM 848 N N . VAL A 1 103 ? -6.202 38.678 60.816 1.00 16.85 120 VAL A N 1
ATOM 849 C CA . VAL A 1 103 ? -4.782 38.657 60.472 1.00 16.24 120 VAL A CA 1
ATOM 850 C C . VAL A 1 103 ? -4.293 40.095 60.292 1.00 16.34 120 VAL A C 1
ATOM 851 O O . VAL A 1 103 ? -3.197 40.443 60.723 1.00 15.73 120 VAL A O 1
ATOM 855 N N . GLU A 1 104 ? -5.100 40.929 59.680 1.00 17.95 121 GLU A N 1
ATOM 856 C CA . GLU A 1 104 ? -4.744 42.344 59.542 1.00 18.96 121 GLU A CA 1
ATOM 857 C C . GLU A 1 104 ? -4.473 42.978 60.936 1.00 18.00 121 GLU A C 1
ATOM 858 O O . GLU A 1 104 ? -3.554 43.819 61.087 1.00 17.44 121 GLU A O 1
ATOM 866 N N . ARG A 1 105 ? -5.290 42.615 61.923 1.00 16.68 122 ARG A N 1
ATOM 867 C CA A ARG A 1 105 ? -5.104 43.086 63.294 0.50 16.90 122 ARG A CA 1
ATOM 868 C CA B ARG A 1 105 ? -5.094 43.080 63.319 0.50 17.17 122 ARG A CA 1
ATOM 869 C C . ARG A 1 105 ? -3.722 42.709 63.839 1.00 14.88 122 ARG A C 1
ATOM 870 O O . ARG A 1 105 ? -3.037 43.530 64.456 1.00 13.84 122 ARG A O 1
ATOM 885 N N . ILE A 1 106 ? -3.334 41.455 63.623 1.00 13.95 123 ILE A N 1
ATOM 886 C CA . ILE A 1 106 ? -2.045 40.918 64.058 1.00 12.92 123 ILE A CA 1
ATOM 887 C C . ILE A 1 106 ? -0.947 41.758 63.394 1.00 13.12 123 ILE A C 1
ATOM 888 O O . ILE A 1 106 ? -0.009 42.242 64.067 1.00 11.86 123 ILE A O 1
ATOM 893 N N . PHE A 1 107 ? -1.073 41.965 62.092 1.00 12.65 124 PHE A N 1
ATOM 894 C CA . PHE A 1 107 ? -0.057 42.787 61.392 1.00 13.94 124 PHE A CA 1
ATOM 895 C C . PHE A 1 107 ? 0.021 44.235 61.962 1.00 14.69 124 PHE A C 1
ATOM 896 O O . PHE A 1 107 ? 1.146 44.782 62.121 1.00 16.57 124 PHE A O 1
ATOM 904 N N . LYS A 1 108 ? -1.125 44.837 62.297 1.00 15.36 125 LYS A N 1
ATOM 905 C CA . LYS A 1 108 ? -1.162 46.186 62.910 1.00 17.03 125 LYS A CA 1
ATOM 906 C C . LYS A 1 108 ? -0.481 46.207 64.291 1.00 15.86 125 LYS A C 1
ATOM 907 O O . LYS A 1 108 ? 0.243 47.148 64.614 1.00 16.49 125 LYS A O 1
ATOM 912 N N . ILE A 1 109 ? -0.705 45.163 65.093 1.00 14.52 126 ILE A N 1
ATOM 913 C CA . ILE A 1 109 ? -0.040 45.052 66.372 1.00 14.98 126 ILE A CA 1
ATOM 914 C C . ILE A 1 109 ? 1.479 45.008 66.193 1.00 13.90 126 ILE A C 1
ATOM 915 O O . ILE A 1 109 ? 2.197 45.738 66.892 1.00 14.95 126 ILE A O 1
ATOM 920 N N . TRP A 1 110 ? 1.960 44.157 65.276 1.00 13.13 127 TRP A N 1
ATOM 921 C CA . TRP A 1 110 ? 3.409 44.105 64.937 1.00 13.43 127 TRP A CA 1
ATOM 922 C C . TRP A 1 110 ? 3.978 45.423 64.476 1.00 15.12 127 TRP A C 1
ATOM 923 O O . TRP A 1 110 ? 5.056 45.853 64.935 1.00 14.97 127 TRP A O 1
ATOM 934 N N . GLU A 1 111 ? 3.258 46.079 63.572 1.00 16.52 128 GLU A N 1
ATOM 935 C CA A GLU A 1 111 ? 3.654 47.393 63.057 0.60 18.98 128 GLU A CA 1
ATOM 936 C CA B GLU A 1 111 ? 3.623 47.407 63.055 0.40 18.34 128 GLU A CA 1
ATOM 937 C C . GLU A 1 111 ? 3.810 48.424 64.165 1.00 18.68 128 GLU A C 1
ATOM 938 O O . GLU A 1 111 ? 4.833 49.114 64.236 1.00 19.70 128 GLU A O 1
ATOM 949 N N . ASP A 1 112 ? 2.805 48.555 65.015 1.00 17.99 129 ASP A N 1
ATOM 950 C CA . ASP A 1 112 ? 2.836 49.552 66.067 1.00 20.21 129 ASP A CA 1
ATOM 951 C C . ASP A 1 112 ? 4.016 49.405 67.041 1.00 19.17 129 ASP A C 1
ATOM 952 O O . ASP A 1 112 ? 4.519 50.394 67.577 1.00 19.21 129 ASP A O 1
ATOM 957 N N . ARG A 1 113 ? 4.394 48.171 67.291 1.00 17.35 130 ARG A N 1
ATOM 958 C CA . ARG A 1 113 ? 5.467 47.836 68.218 1.00 18.98 130 ARG A CA 1
ATOM 959 C C . ARG A 1 113 ? 6.829 47.664 67.555 1.00 18.93 130 ARG A C 1
ATOM 960 O O . ARG A 1 113 ? 7.813 47.395 68.243 1.00 18.45 130 ARG A O 1
ATOM 968 N N . ASN A 1 114 ? 6.884 47.814 66.230 1.00 18.55 131 ASN A N 1
ATOM 969 C CA . ASN A 1 114 ? 8.150 47.624 65.500 1.00 19.58 131 ASN A CA 1
ATOM 970 C C . ASN A 1 114 ? 8.680 46.193 65.640 1.00 18.15 131 ASN A C 1
ATOM 971 O O . ASN A 1 114 ? 9.889 45.975 65.618 1.00 18.79 131 ASN A O 1
ATOM 976 N N . VAL A 1 115 ? 7.777 45.207 65.727 1.00 16.14 132 VAL A N 1
ATOM 977 C CA . VAL A 1 115 ? 8.175 43.804 65.823 1.00 16.05 132 VAL A CA 1
ATOM 978 C C . VAL A 1 115 ? 8.885 43.406 64.500 1.00 15.90 132 VAL A C 1
ATOM 979 O O . VAL A 1 115 ? 9.849 42.659 64.508 1.00 16.61 132 VAL A O 1
ATOM 983 N N . TYR A 1 116 ? 8.373 43.935 63.399 1.00 15.65 133 TYR A N 1
ATOM 984 C CA . TYR A 1 116 ? 8.987 43.850 62.081 1.00 16.36 133 TYR A CA 1
ATOM 985 C C . TYR A 1 116 ? 8.997 45.229 61.489 1.00 17.48 133 TYR A C 1
ATOM 986 O O . TYR A 1 116 ? 8.158 46.075 61.838 1.00 17.01 133 TYR A O 1
ATOM 995 N N . PRO A 1 117 ? 9.914 45.479 60.516 1.00 17.99 134 PRO A N 1
ATOM 996 C CA . PRO A 1 117 ? 10.021 46.811 59.969 1.00 19.51 134 PRO A CA 1
ATOM 997 C C . PRO A 1 117 ? 8.856 47.144 59.028 1.00 19.55 134 PRO A C 1
ATOM 998 O O . PRO A 1 117 ? 8.200 46.248 58.491 1.00 18.10 134 PRO A O 1
ATOM 1002 N N . GLU A 1 118 ? 8.617 48.423 58.899 1.00 20.58 135 GLU A N 1
ATOM 1003 C CA . GLU A 1 118 ? 7.525 48.966 58.097 1.00 23.68 135 GLU A CA 1
ATOM 1004 C C . GLU A 1 118 ? 7.400 48.307 56.716 1.00 21.76 135 GLU A C 1
ATOM 1005 O O . GLU A 1 118 ? 6.337 47.910 56.315 1.00 20.04 135 GLU A O 1
ATOM 1011 N N . GLU A 1 119 ? 8.512 48.220 56.001 1.00 21.72 136 GLU A N 1
ATOM 1012 C CA . GLU A 1 119 ? 8.461 47.756 54.621 1.00 22.16 136 GLU A CA 1
ATOM 1013 C C . GLU A 1 119 ? 8.036 46.276 54.557 1.00 20.35 136 GLU A C 1
ATOM 1014 O O . GLU A 1 119 ? 7.414 45.851 53.608 1.00 20.57 136 GLU A O 1
ATOM 1020 N N . MET A 1 120 ? 8.332 45.513 55.592 1.00 18.95 137 MET A N 1
ATOM 1021 C CA . MET A 1 120 ? 7.890 44.131 55.648 1.00 19.32 137 MET A CA 1
ATOM 1022 C C . MET A 1 120 ? 6.366 44.078 55.875 1.00 19.35 137 MET A C 1
ATOM 1023 O O . MET A 1 120 ? 5.649 43.374 55.183 1.00 17.78 137 MET A O 1
ATOM 1028 N N . ILE A 1 121 ? 5.882 44.872 56.831 1.00 19.61 138 ILE A N 1
ATOM 1029 C CA . ILE A 1 121 ? 4.435 44.917 57.123 1.00 19.24 138 ILE A CA 1
ATOM 1030 C C . ILE A 1 121 ? 3.639 45.384 55.896 1.00 19.46 138 ILE A C 1
ATOM 1031 O O . ILE A 1 121 ? 2.581 44.827 55.603 1.00 19.18 138 ILE A O 1
ATOM 1036 N N . VAL A 1 122 ? 4.127 46.398 55.185 1.00 19.97 139 VAL A N 1
ATOM 1037 C CA . VAL A 1 122 ? 3.462 46.870 53.960 1.00 21.86 139 VAL A CA 1
ATOM 1038 C C . VAL A 1 122 ? 3.328 45.703 52.973 1.00 22.00 139 VAL A C 1
ATOM 1039 O O . VAL A 1 122 ? 2.277 45.481 52.359 1.00 22.30 139 VAL A O 1
ATOM 1043 N N . ALA A 1 123 ? 4.387 44.933 52.845 1.00 21.97 140 ALA A N 1
ATOM 1044 C CA . ALA A 1 123 ? 4.389 43.814 51.877 1.00 22.80 140 ALA A CA 1
ATOM 1045 C C . ALA A 1 123 ? 3.405 42.717 52.297 1.00 21.39 140 ALA A C 1
ATOM 1046 O O . ALA A 1 123 ? 2.681 42.173 51.467 1.00 21.59 140 ALA A O 1
ATOM 1048 N N . LEU A 1 124 ? 3.320 42.454 53.600 1.00 19.47 141 LEU A N 1
ATOM 1049 C CA . LEU A 1 124 ? 2.334 41.552 54.150 1.00 18.42 141 LEU A CA 1
ATOM 1050 C C . LEU A 1 124 ? 0.876 42.031 54.002 1.00 19.64 141 LEU A C 1
ATOM 1051 O O . LEU A 1 124 ? 0.000 41.220 53.731 1.00 19.62 141 LEU A O 1
ATOM 1056 N N . ARG A 1 125 ? 0.606 43.327 54.197 1.00 20.83 142 ARG A N 1
ATOM 1057 C CA . ARG A 1 125 ? -0.781 43.831 54.099 1.00 23.22 142 ARG A CA 1
ATOM 1058 C C . ARG A 1 125 ? -1.249 43.882 52.673 1.00 24.98 142 ARG A C 1
ATOM 1059 O O . ARG A 1 125 ? -2.453 43.738 52.391 1.00 26.69 142 ARG A O 1
ATOM 1064 N N . GLU A 1 126 ? -0.316 44.071 51.758 1.00 25.29 143 GLU A N 1
ATOM 1065 C CA . GLU A 1 126 ? -0.656 44.017 50.364 1.00 27.63 143 GLU A CA 1
ATOM 1066 C C . GLU A 1 126 ? -1.050 42.595 49.932 1.00 26.42 143 GLU A C 1
ATOM 1067 O O . GLU A 1 126 ? -1.996 42.420 49.148 1.00 27.12 143 GLU A O 1
ATOM 1078 N N . ALA A 1 127 ? -0.316 41.610 50.448 1.00 25.25 144 ALA A N 1
ATOM 1079 C CA . ALA A 1 127 ? -0.576 40.176 50.213 1.00 25.54 144 ALA A CA 1
ATOM 1080 C C . ALA A 1 127 ? -1.908 39.746 50.782 1.00 25.37 144 ALA A C 1
ATOM 1081 O O . ALA A 1 127 ? -2.571 38.865 50.245 1.00 27.19 144 ALA A O 1
ATOM 1083 N N . LEU A 1 128 ? -2.282 40.358 51.889 1.00 24.81 145 LEU A N 1
ATOM 1084 C CA . LEU A 1 128 ? -3.583 40.124 52.515 1.00 26.61 145 LEU A CA 1
ATOM 1085 C C . LEU A 1 128 ? -4.739 40.828 51.785 1.00 30.72 145 LEU A C 1
ATOM 1086 O O . LEU A 1 128 ? -5.915 40.470 51.963 1.00 31.23 145 LEU A O 1
ATOM 1091 N N . SER A 1 129 ? -4.404 41.791 50.918 1.00 32.75 146 SER A N 1
ATOM 1092 C CA . SER A 1 129 ? -5.389 42.611 50.181 1.00 36.28 146 SER A CA 1
ATOM 1093 C C . SER A 1 129 ? -6.185 43.583 51.092 1.00 36.51 146 SER A C 1
ATOM 1094 O O . SER A 1 129 ? -7.279 44.043 50.745 1.00 34.54 146 SER A O 1
ATOM 1097 N N . THR A 1 130 ? -5.604 43.919 52.247 1.00 35.42 147 THR A N 1
ATOM 1098 C CA . THR A 1 130 ? -6.209 44.901 53.168 1.00 36.45 147 THR A CA 1
ATOM 1099 C C . THR A 1 130 ? -5.587 46.283 52.985 1.00 38.70 147 THR A C 1
ATOM 1100 O O . THR A 1 130 ? -6.043 47.277 53.564 1.00 40.16 147 THR A O 1
ATOM 1104 N N . THR A 1 131 ? -4.530 46.336 52.179 1.00 40.42 148 THR A N 1
ATOM 1105 C CA . THR A 1 131 ? -3.958 47.592 51.713 1.00 43.54 148 THR A CA 1
ATOM 1106 C C . THR A 1 131 ? -3.691 47.368 50.219 1.00 45.35 148 THR A C 1
ATOM 1107 O O . THR A 1 131 ? -3.276 46.279 49.838 1.00 47.23 148 THR A O 1
ATOM 1109 N N . PHE A 1 132 ? -3.976 48.357 49.374 1.00 47.03 149 PHE A N 1
ATOM 1110 C CA . PHE A 1 132 ? -3.667 48.255 47.932 1.00 49.65 149 PHE A CA 1
ATOM 1111 C C . PHE A 1 132 ? -2.895 49.484 47.459 1.00 51.45 149 PHE A C 1
ATOM 1112 O O . PHE A 1 132 ? -3.500 50.483 47.058 1.00 54.08 149 PHE A O 1
#

B-factor: mean 21.04, std 7.6, range [9.62, 54.08]

Nearest PDB structures (foldseek):
  4flb-assembly1_A-2  TM=1.008E+00  e=1.879E-18  Homo sapiens
  4nac-assembly1_A  TM=9.552E-01  e=1.810E-07  Homo sapiens
  4fu3-assembly1_A  TM=7.045E-01  e=3.577E-06  Homo sapiens
  4fu3-assembly1_B  TM=7.120E-01  e=5.556E-06  Homo sapiens
  5ce7-assembly1_A  TM=9.056E-01  e=1.207E-03  Schizosaccharomyces pombe

Solvent-accessible surface area: 6901 Å² total; per-residue (Å²): 109,84,50,70,21,64,63,22,0,33,140,49,1,116,76,7,52,102,63,124,140,31,14,83,44,14,2,64,48,2,14,141,35,77,127,60,46,72,44,1,6,140,11,1,4,32,42,0,118,155,16,72,88,96,39,32,23,22,0,0,65,2,0,24,25,1,0,46,37,0,128,178,103,117,2,98,61,0,30,123,10,4,31,127,19,0,64,86,0,0,40,44,0,99,46,106,86,6,9,149,24,0,17,137,7,0,99,66,0,66,129,121,119,17,13,63,100,122,30,1,68,53,0,24,102,28,2,81,59,42,144

Foldseek 3Di:
DLVVVLVVLVVLLVDQADDPCSLVVVLVVCLVVLVCLLVNLVSLLVSLVVDDQRSVLSSLSSLLSNLVCSVVSVNNVNLVNNLVCQLVSLLSNLPPVRLVVNLVSLVVCDVVPSDDPVSSVSSCVSSVVHD

Organism: Homo sapiens (NCBI:txid9606)

Sequence (131 aa):
SAGALESSLDRKFQSVTNTMESIQQGLSSWCIENKKHHHSSTIVYHWMKWLRRRSAYPHRLNLFYLLANDVIQNCKRKNAIIFRESFADVLPEAAALVKDPSVSKSVERRIFKIWEEDRNVYPEEMIVALREALSTTF

CATH classification: 1.25.40.90

InterPro domains:
  IPR006569 CID domain [PF04818] (26-138)
  IPR006569 CID domain [PS51391] (19-149)
  IPR006569 CID domain [SM00582] (26-146)
  IPR008942 ENTH/VHS [G3DSA:1.25.40.90] (18-161)
  IPR008942 ENTH/VHS [SSF48464] (17-146)
  IPR047885 RPRD2, CID domain [cd17001] (27-146)